Protein AF-A0A8T6QI42-F1 (afdb_monomer_lite)

Foldseek 3Di:
DDDDDDPDDPPPPPPDDPPPPLPAFAFPAADQFVVVLVVVVADAPPPDDRVRCRQFRHRWTWGPPAPFKQWTWTAGPPQHWIWIQGPVNNYIYTDPFAAPLNDSNQWGWDFQQDCPPPATWIWIKRQVVVCVVVVHDDDIDTRDIGGIHHDDVVSVVVD

Secondary structure (DSSP, 8-state):
---------------S------PPP-EEEE---HHHHHHTT-EESS---HHHHHHHHTTPEEES--TT-SEEEEE-TTT--EEEEETTTTEEEE-----TTS-GGGEEEEEE-S-SSS-EEEEEEE--HHHHHTT-----EEEEEEEEPPP-HHHHTT-

pLDDT: mean 86.83, std 18.52, range [34.03, 98.62]

Organism: Escherichia coli (NCBI:txid562)

Sequence (159 aa):
MKKLLITTALAVSLCAGATFPTSAETVVGTVKFWQYMQADGWKSADGMDNDTLNNTLYQASVIGNYPWTRQFLLRQRGGGAYFLADKKTHTVRKLNLKPASGYYSDLTSVYQGEDQGKGCYFTIIDTQYQLELADEPHSNQILAAFPENCVNKQQQAAL

Radius of gyration: 18.15 Å; chains: 1; bounding box: 56×42×54 Å

Structure (mmCIF, N/CA/C/O backbone):
data_AF-A0A8T6QI42-F1
#
_entry.id   AF-A0A8T6QI42-F1
#
loop_
_atom_sit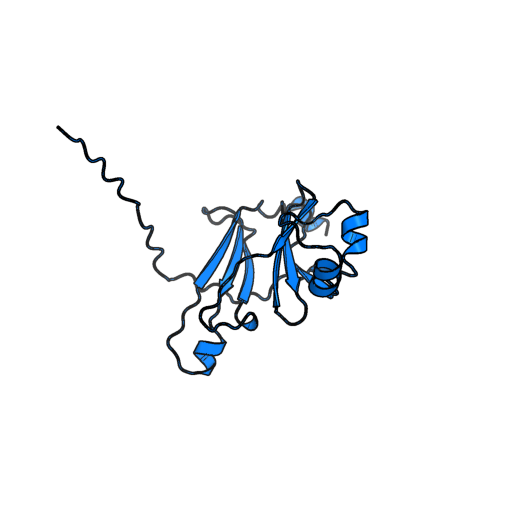e.group_PDB
_atom_site.id
_atom_site.type_symbol
_atom_site.label_atom_id
_atom_site.label_alt_id
_atom_site.label_comp_id
_atom_site.label_asym_id
_atom_site.label_entity_id
_atom_site.label_seq_id
_atom_site.pdbx_PDB_ins_code
_atom_site.Cartn_x
_atom_site.Cartn_y
_atom_site.Cartn_z
_atom_site.occupancy
_atom_site.B_iso_or_equiv
_atom_site.auth_seq_id
_atom_site.auth_comp_id
_atom_site.auth_asym_id
_atom_site.auth_atom_id
_atom_site.pdbx_PDB_model_num
ATOM 1 N N . MET A 1 1 ? -39.073 8.184 -32.480 1.00 39.53 1 MET A N 1
ATOM 2 C CA . MET A 1 1 ? -38.020 9.201 -32.257 1.00 39.53 1 MET A CA 1
ATOM 3 C C . MET A 1 1 ? -37.094 8.708 -31.150 1.00 39.53 1 MET A C 1
ATOM 5 O O . MET A 1 1 ? -37.524 8.631 -30.007 1.00 39.53 1 MET A O 1
ATOM 9 N N . LYS A 1 2 ? -35.873 8.275 -31.494 1.00 34.03 2 LYS A N 1
ATOM 10 C CA . LYS A 1 2 ? -34.849 7.834 -30.529 1.00 34.03 2 LYS A CA 1
ATOM 11 C C . LYS A 1 2 ? -34.246 9.072 -29.853 1.00 34.03 2 LYS A C 1
ATOM 13 O O . LYS A 1 2 ? -33.665 9.901 -30.543 1.00 34.03 2 LYS A O 1
ATOM 18 N N . LYS A 1 3 ? -34.389 9.202 -28.530 1.00 38.44 3 LYS A N 1
ATOM 19 C CA . LYS A 1 3 ? -33.636 10.175 -27.723 1.00 38.44 3 LYS A CA 1
ATOM 20 C C . LYS A 1 3 ? -32.301 9.537 -27.345 1.00 38.44 3 LYS A C 1
ATOM 22 O O . LYS A 1 3 ? -32.278 8.588 -26.568 1.00 38.44 3 LYS A O 1
ATOM 27 N N . LEU A 1 4 ? -31.216 10.028 -27.936 1.00 39.06 4 LEU A N 1
ATOM 28 C CA . LEU A 1 4 ? -29.851 9.662 -27.572 1.00 39.06 4 LEU A CA 1
ATOM 29 C C . LEU A 1 4 ? -29.405 10.622 -26.460 1.00 39.06 4 LEU A C 1
ATOM 31 O O . LEU A 1 4 ? -29.183 11.802 -26.718 1.00 39.06 4 LEU A O 1
ATOM 35 N N . LEU A 1 5 ? -29.348 10.144 -25.218 1.00 47.19 5 LEU A N 1
ATOM 36 C CA . LEU A 1 5 ? -28.714 10.876 -24.122 1.00 47.19 5 LEU A CA 1
ATOM 37 C C . LEU A 1 5 ? -27.213 10.596 -24.204 1.00 47.19 5 LEU A C 1
ATOM 39 O O . LEU A 1 5 ? -26.761 9.505 -23.867 1.00 47.19 5 LEU A O 1
ATOM 43 N N . ILE A 1 6 ? -26.460 11.563 -24.720 1.00 47.75 6 ILE A N 1
ATOM 44 C CA . ILE A 1 6 ? -24.999 11.541 -24.696 1.00 47.75 6 ILE A CA 1
ATOM 45 C C . ILE A 1 6 ? -24.585 12.060 -23.321 1.00 47.75 6 ILE A C 1
ATOM 47 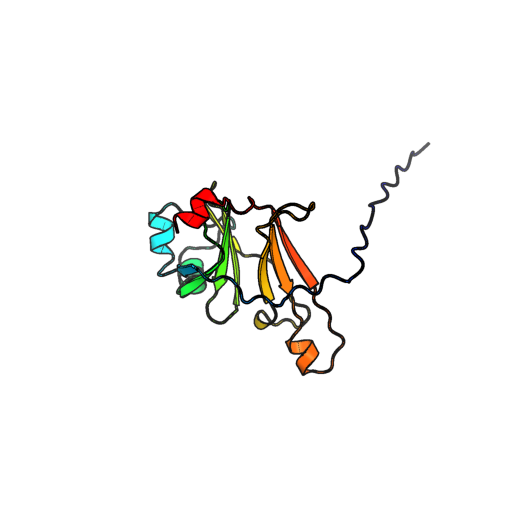O O . ILE A 1 6 ? -24.663 13.255 -23.048 1.00 47.75 6 ILE A O 1
ATOM 51 N N . THR A 1 7 ? -24.191 11.147 -22.438 1.00 43.12 7 THR A N 1
ATOM 52 C CA . THR A 1 7 ? -23.585 11.487 -21.151 1.00 43.12 7 THR A CA 1
ATOM 53 C C . THR A 1 7 ? -22.141 11.907 -21.408 1.00 43.12 7 THR A C 1
ATOM 55 O O . THR A 1 7 ? -21.269 11.068 -21.624 1.00 43.12 7 THR A O 1
ATOM 58 N N . THR A 1 8 ? -21.880 13.209 -21.425 1.00 44.84 8 THR A N 1
ATOM 59 C CA . THR A 1 8 ? -20.525 13.765 -21.445 1.00 44.84 8 THR A CA 1
ATOM 60 C C . THR A 1 8 ? -19.857 13.463 -20.103 1.00 44.84 8 THR A C 1
ATOM 62 O O . THR A 1 8 ? -20.170 14.080 -19.087 1.00 44.84 8 THR A O 1
ATOM 65 N N . ALA A 1 9 ? -18.950 12.486 -20.080 1.00 45.09 9 ALA A N 1
ATOM 66 C CA . ALA A 1 9 ? -18.045 12.291 -18.956 1.00 45.09 9 ALA A CA 1
ATOM 67 C C . ALA A 1 9 ? -17.067 13.476 -18.914 1.00 45.09 9 ALA A C 1
ATOM 69 O O . ALA A 1 9 ? -16.278 13.673 -19.837 1.00 45.09 9 ALA A O 1
ATOM 70 N N . LEU A 1 10 ? -17.146 14.286 -17.858 1.00 35.44 10 LEU A N 1
ATOM 71 C CA . LEU A 1 10 ? -16.162 15.324 -17.559 1.00 35.44 10 LEU A CA 1
ATOM 72 C C . LEU A 1 10 ? -14.822 14.649 -17.250 1.00 35.44 10 LEU A C 1
ATOM 74 O O . LEU A 1 10 ? -14.607 14.135 -16.153 1.00 35.44 10 LEU A O 1
ATOM 78 N N . ALA A 1 11 ? -13.922 14.647 -18.230 1.00 42.78 11 ALA A N 1
ATOM 79 C CA . ALA A 1 11 ? -12.514 14.378 -18.004 1.00 42.78 11 ALA A CA 1
ATOM 80 C C . ALA A 1 11 ? -11.943 15.548 -17.193 1.00 42.78 11 ALA A C 1
ATOM 82 O O . ALA A 1 11 ? -11.693 16.631 -17.725 1.00 42.78 11 ALA A O 1
ATOM 83 N N . VAL A 1 12 ? -11.779 15.350 -15.886 1.00 44.56 12 VAL A N 1
ATOM 84 C CA . VAL A 1 12 ? -11.017 16.275 -15.050 1.00 44.56 12 VAL A CA 1
ATOM 85 C C . VAL A 1 12 ? -9.551 16.119 -15.450 1.00 44.56 12 VAL A C 1
ATOM 87 O O . VAL A 1 12 ? -8.852 15.225 -14.983 1.00 44.56 12 VAL A O 1
ATOM 90 N N . SER A 1 13 ? -9.107 16.970 -16.374 1.00 42.09 13 SER A N 1
ATOM 91 C CA . SER A 1 13 ? -7.695 17.169 -16.686 1.00 42.09 13 SER A CA 1
ATOM 92 C C . SER A 1 13 ? -7.014 17.759 -15.451 1.00 42.09 13 SER A C 1
ATOM 94 O O . SER A 1 13 ? -7.067 18.966 -15.217 1.00 42.09 13 SER A O 1
ATOM 96 N N . LEU A 1 14 ? -6.404 16.903 -14.629 1.00 43.09 14 LEU A N 1
ATOM 97 C CA . LEU A 1 14 ? -5.460 17.322 -13.597 1.00 43.09 14 LEU A CA 1
ATOM 98 C C . LEU A 1 14 ? -4.190 17.808 -14.312 1.00 43.09 14 LEU A C 1
ATOM 100 O O . LEU A 1 14 ? -3.317 17.015 -14.653 1.00 43.09 14 LEU A O 1
ATOM 104 N N . CYS A 1 15 ? -4.106 19.108 -14.598 1.00 38.94 15 CYS A N 1
ATOM 105 C CA . CYS A 1 15 ? -2.868 19.703 -15.093 1.00 38.94 15 CYS A CA 1
ATOM 106 C C . CYS A 1 15 ? -1.758 19.519 -14.047 1.00 38.94 15 CYS A C 1
ATOM 108 O O . CYS A 1 15 ? -1.933 19.838 -12.868 1.00 38.94 15 CYS A O 1
ATOM 110 N N . ALA A 1 16 ? -0.635 18.972 -14.512 1.00 47.38 16 ALA A N 1
ATOM 111 C CA . ALA A 1 16 ? 0.577 18.709 -13.756 1.00 47.38 16 ALA A CA 1
ATOM 112 C C . ALA A 1 16 ? 1.143 19.983 -13.109 1.00 47.38 16 ALA A C 1
ATOM 114 O O . ALA A 1 16 ? 1.130 21.064 -13.693 1.00 47.38 16 ALA A O 1
ATOM 115 N N . GLY A 1 17 ? 1.646 19.820 -11.887 1.00 36.72 17 GLY A N 1
ATOM 116 C CA . GLY A 1 17 ? 2.206 20.892 -11.063 1.00 36.72 17 GLY A CA 1
ATOM 117 C C . GLY A 1 17 ? 2.351 20.523 -9.585 1.00 36.72 17 GLY A C 1
ATOM 118 O O . GLY A 1 17 ? 2.921 21.292 -8.821 1.00 36.72 17 GLY A O 1
ATOM 119 N N . ALA A 1 18 ? 1.874 19.350 -9.160 1.00 41.03 18 ALA A N 1
ATOM 120 C CA . ALA A 1 18 ? 2.281 18.792 -7.880 1.00 41.03 18 ALA A CA 1
ATOM 121 C C . ALA A 1 18 ? 3.632 18.094 -8.072 1.00 41.03 18 ALA A C 1
ATOM 123 O O . ALA A 1 18 ? 3.692 16.952 -8.527 1.00 41.03 18 ALA A O 1
ATOM 124 N N . THR A 1 19 ? 4.721 18.780 -7.728 1.00 41.19 19 THR A N 1
ATOM 125 C CA . THR A 1 19 ? 5.939 18.096 -7.299 1.00 41.19 19 THR A CA 1
ATOM 126 C C . THR A 1 19 ? 5.570 17.338 -6.031 1.00 41.19 19 THR A C 1
ATOM 128 O O . THR A 1 19 ? 5.620 17.868 -4.923 1.00 41.19 19 THR A O 1
ATOM 131 N N . PHE A 1 20 ? 5.102 16.100 -6.179 1.00 45.91 20 PHE A N 1
ATOM 132 C CA . PHE A 1 20 ? 5.066 15.207 -5.036 1.00 45.91 20 PHE A CA 1
ATOM 133 C C . PHE A 1 20 ? 6.526 15.052 -4.627 1.00 45.91 20 PHE A C 1
ATOM 135 O O . PHE A 1 20 ? 7.313 14.595 -5.464 1.00 45.91 20 PHE A O 1
ATOM 142 N N . PRO A 1 21 ? 6.937 15.457 -3.410 1.00 45.16 21 PRO A N 1
ATOM 143 C CA . PRO A 1 21 ? 8.198 14.948 -2.917 1.00 45.16 21 PRO A CA 1
ATOM 144 C C . PRO A 1 21 ? 8.101 13.433 -3.086 1.00 45.16 21 PRO A C 1
ATOM 146 O O . PRO A 1 21 ? 7.077 12.837 -2.734 1.00 45.16 21 PRO A O 1
ATOM 149 N N . THR A 1 22 ? 9.117 12.809 -3.673 1.00 49.94 22 THR A N 1
ATOM 150 C CA . THR A 1 22 ? 9.339 11.369 -3.552 1.00 49.94 22 THR A CA 1
ATOM 151 C C . THR A 1 22 ? 9.629 11.099 -2.076 1.00 49.94 22 THR A C 1
ATOM 153 O O . THR A 1 22 ? 10.749 10.813 -1.670 1.00 49.94 22 THR A O 1
ATOM 156 N N . SER A 1 23 ? 8.624 11.297 -1.220 1.00 59.34 23 SER A N 1
ATOM 157 C CA . SER A 1 23 ? 8.703 10.963 0.184 1.00 59.34 23 SER A CA 1
ATOM 158 C C . SER A 1 23 ? 8.838 9.458 0.221 1.00 59.34 23 SER A C 1
ATOM 160 O O . SER A 1 23 ? 7.985 8.748 -0.321 1.00 59.34 23 SER A O 1
ATOM 162 N N . ALA A 1 24 ? 9.927 8.987 0.821 1.00 64.88 24 ALA A N 1
ATOM 163 C CA . ALA A 1 24 ? 10.078 7.579 1.113 1.00 64.88 24 ALA A CA 1
ATOM 164 C C . ALA A 1 24 ? 8.824 7.090 1.844 1.00 64.88 24 ALA A C 1
ATOM 166 O O . ALA A 1 24 ? 8.272 7.783 2.706 1.00 64.88 24 ALA A O 1
ATOM 167 N N . GLU A 1 25 ? 8.366 5.904 1.463 1.00 82.81 25 GLU A N 1
ATOM 168 C CA . GLU A 1 25 ? 7.195 5.285 2.064 1.00 82.81 25 GLU A CA 1
ATOM 169 C C . GLU A 1 25 ? 7.354 5.242 3.581 1.00 82.81 25 GLU A C 1
ATOM 171 O O . GLU A 1 25 ? 8.405 4.850 4.095 1.00 82.81 25 GLU A O 1
ATOM 176 N N . THR A 1 26 ? 6.313 5.619 4.322 1.00 88.94 26 THR A N 1
ATOM 177 C CA . THR A 1 26 ? 6.387 5.563 5.783 1.00 88.94 26 THR A CA 1
ATOM 178 C C . THR A 1 26 ? 6.146 4.137 6.265 1.00 88.94 26 THR A C 1
ATOM 180 O O . THR A 1 26 ? 5.023 3.742 6.593 1.00 88.94 26 THR A O 1
ATOM 183 N N . VAL A 1 27 ? 7.221 3.348 6.263 1.00 91.50 27 VAL A N 1
ATOM 184 C CA . VAL A 1 27 ? 7.242 1.975 6.770 1.00 91.50 27 VAL A CA 1
ATOM 185 C C . VAL A 1 27 ? 7.212 2.008 8.297 1.00 91.50 27 VAL A C 1
ATOM 187 O O . VAL A 1 27 ? 8.131 2.508 8.938 1.00 91.50 27 VAL A O 1
ATOM 190 N N . VAL A 1 28 ? 6.149 1.460 8.880 1.00 93.94 28 VAL A N 1
ATOM 191 C CA . VAL A 1 28 ? 5.918 1.411 10.336 1.00 93.94 28 VAL A CA 1
ATOM 192 C C . VAL A 1 28 ? 6.134 0.013 10.921 1.00 93.94 28 VAL A C 1
ATOM 194 O O . VAL A 1 28 ? 5.971 -0.201 12.118 1.00 93.94 28 VAL A O 1
ATOM 197 N N . GLY A 1 29 ? 6.488 -0.961 10.083 1.00 94.62 29 GLY A N 1
ATOM 198 C CA . GLY A 1 29 ? 6.766 -2.322 10.516 1.00 94.62 29 GLY A CA 1
ATOM 199 C C . GLY A 1 29 ? 6.923 -3.288 9.351 1.00 94.62 29 GLY A C 1
ATOM 200 O O . GLY A 1 29 ? 6.984 -2.891 8.187 1.00 94.62 29 GLY A O 1
ATOM 201 N N . THR A 1 30 ? 6.967 -4.576 9.675 1.00 96.44 30 THR A N 1
ATOM 202 C CA . THR A 1 30 ? 7.011 -5.663 8.694 1.00 96.44 30 THR A CA 1
ATOM 203 C C . THR A 1 30 ? 6.047 -6.771 9.090 1.00 96.44 30 THR A C 1
ATOM 205 O O . THR A 1 30 ? 5.844 -7.053 10.274 1.00 96.44 30 THR A O 1
ATOM 208 N N . VAL A 1 31 ? 5.443 -7.413 8.095 1.00 96.12 31 VAL A N 1
ATOM 209 C CA . VAL A 1 31 ? 4.667 -8.635 8.301 1.00 96.12 31 VAL A CA 1
ATOM 210 C C . VAL A 1 31 ? 5.644 -9.758 8.624 1.00 96.12 31 VAL A C 1
ATOM 212 O O . VAL A 1 31 ? 6.541 -10.053 7.840 1.00 96.12 31 VAL A O 1
ATOM 215 N N . LYS A 1 32 ? 5.473 -10.410 9.774 1.00 92.88 32 LYS A N 1
ATOM 216 C CA . LYS A 1 32 ? 6.296 -11.574 10.124 1.00 92.88 32 LYS A CA 1
ATOM 217 C C . LYS A 1 32 ? 5.907 -12.785 9.278 1.00 92.88 32 LYS A C 1
ATOM 219 O O . LYS A 1 32 ? 6.761 -13.338 8.603 1.00 92.88 32 LYS A O 1
ATOM 224 N N . PHE A 1 33 ? 4.628 -13.157 9.305 1.00 93.12 33 PHE A N 1
ATOM 225 C CA . PHE A 1 33 ? 4.049 -14.285 8.574 1.00 93.12 33 PHE A CA 1
ATOM 226 C C . PHE A 1 33 ? 2.552 -14.049 8.346 1.00 93.12 33 PHE A C 1
ATOM 228 O O . PHE A 1 33 ? 1.901 -13.415 9.183 1.00 93.12 33 PHE A O 1
ATOM 235 N N . TRP A 1 34 ? 1.993 -14.584 7.254 1.00 96.56 34 TRP A N 1
ATOM 236 C CA . TRP A 1 34 ? 0.556 -14.463 6.968 1.00 96.56 34 TRP A CA 1
ATOM 237 C C . TRP A 1 34 ? -0.296 -15.122 8.055 1.00 96.56 34 TRP A C 1
ATOM 239 O O . TRP A 1 34 ? -1.312 -14.560 8.454 1.00 96.56 34 TRP A O 1
ATOM 249 N N . GLN A 1 35 ? 0.153 -16.245 8.620 1.00 95.44 35 GLN A N 1
ATOM 250 C CA . GLN A 1 35 ? -0.591 -16.968 9.654 1.00 95.44 35 GLN A CA 1
ATOM 251 C C . GLN A 1 35 ? -0.847 -16.121 10.909 1.00 95.44 35 GLN A C 1
ATOM 253 O O . GLN A 1 35 ? -1.859 -16.323 11.573 1.00 95.44 35 GLN A O 1
ATOM 258 N N . TYR A 1 36 ? 0.018 -15.152 11.235 1.00 94.81 36 TYR A N 1
ATOM 259 C CA . TYR A 1 36 ? -0.248 -14.235 12.351 1.00 94.81 36 TYR A CA 1
ATOM 260 C C . TYR A 1 36 ? -1.348 -13.236 12.019 1.00 94.81 36 TYR A C 1
ATOM 262 O O . TYR A 1 36 ? -2.223 -13.004 12.843 1.00 94.81 36 TYR A O 1
ATOM 270 N N . MET A 1 37 ? -1.373 -12.717 10.790 1.00 96.69 37 MET A N 1
ATOM 271 C CA . MET A 1 37 ? -2.505 -11.908 10.345 1.00 96.69 37 MET A CA 1
ATOM 272 C C . MET A 1 37 ? -3.795 -12.742 10.359 1.00 96.69 37 MET A C 1
ATOM 274 O O . MET A 1 37 ? -4.829 -12.270 10.815 1.00 96.69 37 MET A O 1
ATOM 278 N N . GLN A 1 38 ? -3.752 -14.008 9.941 1.00 96.75 38 GLN A N 1
ATOM 279 C CA . GLN A 1 38 ? -4.925 -14.885 10.025 1.00 96.75 38 GLN A CA 1
ATOM 280 C C . GLN A 1 38 ? -5.394 -15.117 11.464 1.00 96.75 38 GLN A C 1
ATOM 282 O O . GLN A 1 38 ? -6.599 -15.121 11.711 1.00 96.75 38 GLN A O 1
ATOM 287 N N . ALA A 1 39 ? -4.466 -15.283 12.411 1.00 96.81 39 ALA A N 1
ATOM 288 C CA . ALA A 1 39 ? -4.789 -15.400 13.833 1.00 96.81 39 ALA A CA 1
ATOM 289 C C . ALA A 1 39 ? -5.485 -14.136 14.373 1.00 96.81 39 ALA A C 1
ATOM 291 O O . ALA A 1 39 ? -6.389 -14.246 15.198 1.00 96.81 39 ALA A O 1
ATOM 292 N N . ASP A 1 40 ? -5.143 -12.965 13.829 1.00 95.75 40 ASP A N 1
ATOM 293 C CA . ASP A 1 40 ? -5.800 -11.680 14.104 1.00 95.75 40 ASP A CA 1
ATOM 294 C C . ASP A 1 40 ? -7.103 -11.475 13.291 1.00 95.75 40 ASP A C 1
ATOM 296 O O . ASP A 1 40 ? -7.719 -10.408 13.322 1.00 95.75 40 ASP A O 1
ATOM 300 N N . GLY A 1 41 ? -7.553 -12.497 12.554 1.00 97.38 41 GLY A N 1
ATOM 301 C CA . GLY A 1 41 ? -8.810 -12.503 11.804 1.00 97.38 41 GLY A CA 1
ATOM 302 C C . GLY A 1 41 ? -8.719 -11.969 10.373 1.00 97.38 41 GLY A C 1
ATOM 303 O O . GLY A 1 41 ? -9.759 -11.800 9.730 1.00 97.38 41 GLY A O 1
ATOM 304 N N . TRP A 1 42 ? -7.514 -11.711 9.854 1.00 98.25 42 TRP A N 1
ATOM 305 C CA . TRP A 1 42 ? -7.325 -11.275 8.472 1.00 98.25 42 TRP A CA 1
ATOM 306 C C . TRP A 1 42 ? -7.557 -12.407 7.468 1.00 98.25 42 TRP A C 1
ATOM 308 O O . TRP A 1 42 ? -7.190 -13.561 7.687 1.00 98.25 42 TRP A O 1
ATOM 318 N N . LYS A 1 43 ? -8.130 -12.061 6.315 1.00 98.12 43 LYS A N 1
ATOM 319 C CA . LYS A 1 43 ? -8.376 -12.990 5.203 1.00 98.12 43 LYS A CA 1
ATOM 320 C C . LYS A 1 43 ? -8.115 -12.347 3.844 1.00 98.12 43 LYS A C 1
ATOM 322 O O . LYS A 1 43 ? -8.084 -11.124 3.720 1.00 98.12 43 LYS A O 1
ATOM 327 N N . SER A 1 44 ? -7.960 -13.167 2.809 1.00 97.81 44 SER A N 1
ATOM 328 C CA . SER A 1 44 ? -7.953 -12.672 1.431 1.00 97.81 44 SER A CA 1
ATOM 329 C C . SER A 1 44 ? -9.317 -12.070 1.069 1.00 97.81 44 SER A C 1
ATOM 331 O O . SER A 1 44 ? -10.357 -12.668 1.351 1.00 97.81 44 SER A O 1
ATOM 333 N N . ALA A 1 45 ? -9.317 -10.902 0.424 1.00 97.69 45 ALA A N 1
ATOM 334 C CA . ALA A 1 45 ? -10.508 -1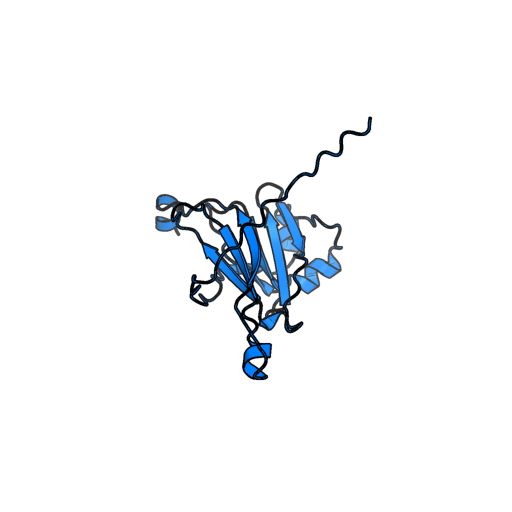0.330 -0.209 1.00 97.69 45 ALA A CA 1
ATOM 335 C C . ALA A 1 45 ? -10.708 -10.817 -1.657 1.00 97.69 45 ALA A C 1
ATOM 337 O O . ALA A 1 45 ? -11.816 -10.732 -2.177 1.00 97.69 45 ALA A O 1
ATOM 338 N N . ASP A 1 46 ? -9.650 -11.299 -2.309 1.00 95.12 46 ASP A N 1
ATOM 339 C CA . ASP A 1 46 ? -9.609 -11.693 -3.723 1.00 95.12 46 ASP A CA 1
ATOM 340 C C . ASP A 1 46 ? -9.533 -13.215 -3.943 1.00 95.12 46 ASP A C 1
ATOM 342 O O . ASP A 1 46 ? -9.398 -13.671 -5.075 1.00 95.12 46 ASP A O 1
ATOM 346 N N . GLY A 1 47 ? -9.666 -14.010 -2.877 1.00 94.94 47 GLY A N 1
ATOM 347 C CA . GLY A 1 47 ? -9.634 -15.473 -2.934 1.00 94.94 47 GLY A CA 1
ATOM 348 C C . GLY A 1 47 ? -8.235 -16.068 -3.118 1.00 94.94 47 GLY A C 1
ATOM 349 O O . GLY A 1 47 ? -8.127 -17.251 -3.431 1.00 94.94 47 GLY A O 1
ATOM 350 N N . MET A 1 48 ? -7.176 -15.276 -2.927 1.00 96.38 48 MET A N 1
ATOM 351 C CA . MET A 1 48 ? -5.799 -15.765 -2.908 1.00 96.38 48 MET A CA 1
ATOM 352 C C . MET A 1 48 ? -5.616 -16.792 -1.787 1.00 96.38 48 MET A C 1
ATOM 354 O O . MET A 1 48 ? -6.036 -16.568 -0.647 1.00 96.38 48 MET A O 1
ATOM 358 N N . ASP A 1 49 ? -4.995 -17.919 -2.118 1.00 96.44 49 ASP A N 1
ATOM 359 C CA . ASP A 1 49 ? -4.758 -18.994 -1.165 1.00 96.44 49 ASP A CA 1
ATOM 360 C C . ASP A 1 49 ? -3.700 -18.612 -0.114 1.00 96.44 49 ASP A C 1
ATOM 362 O O . ASP A 1 49 ? -2.901 -17.682 -0.279 1.00 96.44 49 ASP A O 1
ATOM 366 N N . ASN A 1 50 ? -3.708 -19.349 0.997 1.00 95.94 50 ASN A N 1
ATOM 367 C CA . ASN A 1 50 ? -2.867 -19.043 2.150 1.00 95.94 50 ASN A CA 1
ATOM 368 C C . ASN A 1 50 ? -1.377 -19.259 1.888 1.00 95.94 50 ASN A C 1
ATOM 370 O O . ASN A 1 50 ? -0.574 -18.538 2.477 1.00 95.94 50 ASN A O 1
ATOM 374 N N . ASP A 1 51 ? -0.997 -20.202 1.026 1.00 96.12 51 ASP A N 1
ATOM 375 C CA . ASP A 1 51 ? 0.412 -20.466 0.729 1.00 96.12 51 ASP A CA 1
ATOM 376 C C . ASP A 1 51 ? 0.985 -19.338 -0.131 1.00 96.12 51 ASP A C 1
ATOM 378 O O . ASP A 1 51 ? 2.070 -18.817 0.149 1.00 96.12 51 ASP A O 1
ATOM 382 N N . THR A 1 52 ? 0.221 -18.880 -1.124 1.00 96.06 52 THR A N 1
ATOM 383 C CA . THR A 1 52 ? 0.567 -17.712 -1.935 1.00 96.06 52 THR A CA 1
ATOM 384 C C . THR A 1 52 ? 0.677 -16.459 -1.069 1.00 96.06 52 THR A C 1
ATOM 386 O O . THR A 1 52 ? 1.677 -15.741 -1.167 1.00 96.06 52 THR A O 1
ATOM 389 N N . LEU A 1 53 ? -0.293 -16.195 -0.185 1.00 96.69 53 LEU A N 1
ATOM 390 C CA . LEU A 1 53 ? -0.236 -15.040 0.720 1.00 96.69 53 LEU A CA 1
ATOM 391 C C . LEU A 1 53 ? 0.912 -15.138 1.719 1.00 96.69 53 LEU A C 1
ATOM 393 O O . LEU A 1 53 ? 1.593 -14.139 1.945 1.00 96.69 53 LEU A O 1
ATOM 397 N N . ASN A 1 54 ? 1.175 -16.321 2.274 1.00 96.00 54 ASN A N 1
ATOM 398 C CA . ASN A 1 54 ? 2.287 -16.519 3.192 1.00 96.00 54 ASN A CA 1
ATOM 399 C C . ASN A 1 54 ? 3.624 -16.198 2.533 1.00 96.00 54 ASN A C 1
ATOM 401 O O . ASN A 1 54 ? 4.402 -15.436 3.094 1.00 96.00 54 ASN A O 1
ATOM 405 N N . ASN A 1 55 ? 3.866 -16.708 1.328 1.00 94.19 55 ASN A N 1
ATOM 406 C CA . ASN A 1 55 ? 5.107 -16.434 0.611 1.00 94.19 55 ASN A CA 1
ATOM 407 C C . ASN A 1 55 ? 5.205 -14.974 0.156 1.00 94.19 55 ASN A C 1
ATOM 409 O O . ASN A 1 55 ? 6.265 -14.361 0.260 1.00 94.19 55 ASN A O 1
ATOM 413 N N . THR A 1 56 ? 4.103 -14.400 -0.329 1.00 95.06 56 THR A N 1
ATOM 414 C CA . THR A 1 56 ? 4.114 -13.048 -0.901 1.00 95.06 56 THR A CA 1
ATOM 415 C C . THR A 1 56 ? 4.206 -11.962 0.168 1.00 95.06 56 THR A C 1
ATOM 417 O O . THR A 1 56 ? 4.869 -10.945 -0.037 1.00 95.06 56 THR A O 1
ATOM 420 N N . LEU A 1 57 ? 3.549 -12.162 1.312 1.00 97.19 57 LEU A N 1
ATOM 421 C CA . LEU A 1 57 ? 3.531 -11.197 2.411 1.00 97.19 57 LEU A CA 1
ATOM 422 C C . LEU A 1 57 ? 4.603 -11.466 3.469 1.00 97.19 57 LEU A C 1
ATOM 424 O O . LEU A 1 57 ? 4.749 -10.658 4.384 1.00 97.19 57 LEU A O 1
ATOM 428 N N . TYR A 1 58 ? 5.380 -12.546 3.357 1.00 96.38 58 TYR A N 1
ATOM 429 C CA . TYR A 1 58 ? 6.517 -12.776 4.243 1.00 96.38 58 TYR A CA 1
ATOM 430 C C . TYR A 1 58 ? 7.490 -11.591 4.185 1.00 96.38 58 TYR A C 1
ATOM 432 O O . TYR A 1 58 ? 8.031 -11.263 3.128 1.00 96.38 58 TYR A O 1
ATOM 440 N N . GLN A 1 59 ? 7.707 -10.939 5.332 1.00 95.69 59 GLN A N 1
ATOM 441 C CA . GLN A 1 59 ? 8.549 -9.745 5.465 1.00 95.69 59 GLN A CA 1
ATOM 442 C C . GLN A 1 59 ? 8.114 -8.562 4.586 1.00 95.69 59 GLN A C 1
ATOM 444 O O . GLN A 1 59 ? 8.925 -7.682 4.294 1.00 95.69 59 GLN A O 1
ATOM 449 N N . ALA A 1 60 ? 6.846 -8.512 4.165 1.00 97.69 60 ALA A N 1
ATOM 450 C CA . ALA A 1 60 ? 6.309 -7.344 3.481 1.00 97.69 60 ALA A CA 1
ATOM 451 C C . ALA A 1 60 ? 6.366 -6.112 4.396 1.00 97.69 60 ALA A C 1
ATOM 453 O O . ALA A 1 60 ? 6.077 -6.199 5.593 1.00 97.69 60 ALA A O 1
ATOM 454 N N . SER A 1 61 ? 6.712 -4.959 3.829 1.00 97.44 61 SER A N 1
ATOM 455 C CA . SER A 1 61 ? 6.680 -3.678 4.533 1.00 97.44 61 SER A CA 1
ATOM 456 C C . SER A 1 61 ? 5.241 -3.320 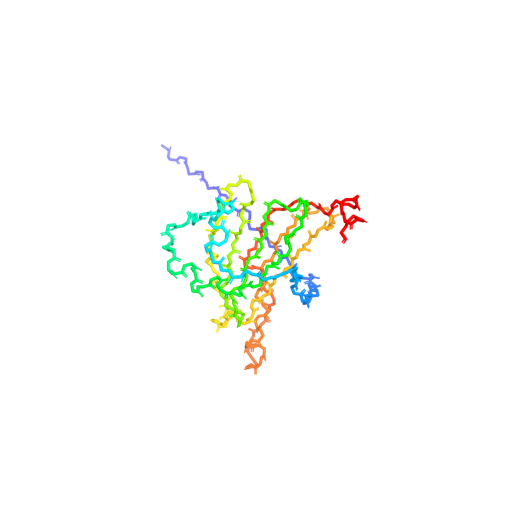4.884 1.00 97.44 61 SER A C 1
ATOM 458 O O . SER A 1 61 ? 4.367 -3.378 4.022 1.00 97.44 61 SER A O 1
ATOM 460 N N . VAL A 1 62 ? 5.003 -2.913 6.129 1.00 97.56 62 VAL A N 1
ATOM 461 C CA . VAL A 1 62 ? 3.729 -2.347 6.586 1.00 97.56 62 VAL A CA 1
ATOM 462 C C . VAL A 1 62 ? 3.834 -0.833 6.491 1.00 97.56 62 VAL A C 1
ATOM 464 O O . VAL A 1 62 ? 4.674 -0.232 7.158 1.00 97.56 62 VAL A O 1
ATOM 467 N N . ILE A 1 63 ? 2.993 -0.210 5.672 1.00 96.81 63 ILE A N 1
ATOM 468 C CA . ILE A 1 63 ? 3.084 1.212 5.335 1.00 96.81 63 ILE A CA 1
ATOM 469 C C . ILE A 1 63 ? 1.830 1.935 5.826 1.00 96.81 63 ILE A C 1
ATOM 471 O O . ILE A 1 63 ? 0.708 1.585 5.455 1.00 96.81 63 ILE A O 1
ATOM 475 N N . GLY A 1 64 ? 2.029 2.956 6.661 1.00 94.50 64 GLY A N 1
ATOM 476 C CA . GLY A 1 64 ? 0.957 3.833 7.141 1.00 94.50 64 GLY A CA 1
ATOM 477 C C . GLY A 1 64 ? -0.112 3.161 8.018 1.00 94.50 64 GLY A C 1
ATOM 478 O O . GLY A 1 64 ? -1.261 3.605 8.065 1.00 94.50 64 GLY A O 1
ATOM 479 N N . ASN A 1 65 ? 0.232 2.085 8.730 1.00 96.25 65 ASN A N 1
ATOM 480 C CA . ASN A 1 65 ? -0.675 1.462 9.696 1.00 96.25 65 ASN A CA 1
ATOM 481 C C . ASN A 1 65 ? -0.733 2.260 11.013 1.00 96.25 65 ASN A C 1
ATOM 483 O O . ASN A 1 65 ? -0.076 1.908 11.987 1.00 96.25 65 ASN A O 1
ATOM 487 N N . TYR A 1 66 ? -1.522 3.337 11.036 1.00 95.38 66 TYR A N 1
ATOM 488 C CA . TYR A 1 66 ? -1.720 4.195 12.212 1.00 95.38 66 TYR A CA 1
ATOM 489 C C . TYR A 1 66 ? -3.087 3.984 12.869 1.00 95.38 66 TYR A C 1
ATOM 491 O O . TYR A 1 66 ? -4.021 3.590 12.180 1.00 95.38 66 TYR A O 1
ATOM 499 N N . PRO A 1 67 ? -3.283 4.320 14.156 1.00 94.94 67 PRO A N 1
ATOM 500 C CA . PRO A 1 67 ? -4.581 4.165 14.821 1.00 94.94 67 PRO A CA 1
ATOM 501 C C . PRO A 1 67 ? -5.757 4.850 14.107 1.00 94.94 67 PRO A C 1
ATOM 503 O O . PRO A 1 67 ? -6.868 4.326 14.123 1.00 94.94 67 PRO A O 1
ATOM 506 N N . TRP A 1 68 ? -5.520 5.993 13.454 1.00 94.94 68 TRP A N 1
ATOM 507 C CA . TRP A 1 68 ? -6.563 6.720 12.724 1.00 94.94 68 TRP A CA 1
ATOM 508 C C . TRP A 1 68 ? -6.832 6.171 11.326 1.00 94.94 68 TRP A C 1
ATOM 510 O O . TRP A 1 68 ? -7.925 6.403 10.817 1.00 94.94 68 TRP A O 1
ATOM 520 N N . THR A 1 69 ? -5.890 5.474 10.682 1.00 96.31 69 THR A N 1
ATOM 521 C CA . THR A 1 69 ? -6.097 5.046 9.291 1.00 96.31 69 THR A CA 1
ATOM 522 C C . THR A 1 69 ? -7.139 3.937 9.211 1.00 96.31 69 THR A C 1
ATOM 524 O O . THR A 1 69 ? -7.164 3.025 10.043 1.00 96.31 69 THR A O 1
ATOM 527 N N . ARG A 1 70 ? -8.014 4.007 8.207 1.00 97.56 70 ARG A N 1
ATOM 528 C CA . ARG A 1 70 ? -9.023 2.979 7.917 1.00 97.56 70 ARG A CA 1
ATOM 529 C C . ARG A 1 70 ? -8.408 1.733 7.306 1.00 97.56 70 ARG A C 1
ATOM 531 O O . ARG A 1 70 ? -8.879 0.625 7.557 1.00 97.56 70 ARG A O 1
ATOM 538 N N . GLN A 1 71 ? -7.387 1.920 6.491 1.00 97.94 71 GLN A N 1
ATOM 539 C CA . GLN A 1 71 ? -6.644 0.857 5.848 1.00 97.94 71 GLN A CA 1
ATOM 540 C C . GLN A 1 71 ? -5.145 1.149 5.940 1.00 97.94 71 GLN A C 1
ATOM 542 O O . GLN A 1 71 ? -4.718 2.181 6.457 1.00 97.94 71 GLN A O 1
ATOM 547 N N . PHE A 1 72 ? -4.330 0.214 5.488 1.00 98.12 72 PHE A N 1
ATOM 548 C CA . PHE A 1 72 ? -2.895 0.415 5.338 1.00 98.12 72 PHE A CA 1
ATOM 549 C C . PHE A 1 72 ? -2.394 -0.360 4.129 1.00 98.12 72 PHE A C 1
ATOM 551 O O . PHE A 1 72 ? -3.094 -1.221 3.585 1.00 98.12 72 PHE A O 1
ATOM 558 N N . LEU A 1 73 ? -1.188 -0.031 3.686 1.00 98.44 73 LEU A N 1
ATOM 559 C CA . LEU A 1 73 ? -0.562 -0.697 2.557 1.00 98.44 73 LEU A CA 1
ATOM 560 C C . LEU A 1 73 ? 0.409 -1.763 3.057 1.00 98.44 73 LEU A C 1
ATOM 562 O O . LEU A 1 73 ? 1.101 -1.587 4.062 1.00 98.44 73 LEU A O 1
ATOM 566 N N . LEU A 1 74 ? 0.471 -2.866 2.324 1.00 98.19 74 LEU A N 1
ATOM 567 C CA . LEU A 1 74 ? 1.548 -3.838 2.426 1.00 98.19 74 LEU A CA 1
ATOM 568 C C . LEU A 1 74 ? 2.323 -3.818 1.116 1.00 98.19 74 LEU A C 1
ATOM 570 O O . LEU A 1 74 ? 1.714 -3.859 0.045 1.00 98.19 74 LEU A O 1
ATOM 574 N N . ARG A 1 75 ? 3.651 -3.788 1.190 1.00 97.44 75 ARG A N 1
ATOM 575 C CA . ARG A 1 75 ? 4.511 -3.888 0.008 1.00 97.44 75 ARG A CA 1
ATOM 576 C C . ARG A 1 75 ? 5.383 -5.125 0.112 1.00 97.44 75 ARG A C 1
ATOM 578 O O . ARG A 1 75 ? 6.140 -5.269 1.069 1.00 97.44 75 ARG A O 1
ATOM 585 N N . GLN A 1 76 ? 5.265 -6.014 -0.870 1.00 96.31 76 GLN A N 1
ATOM 586 C CA . GLN A 1 76 ? 6.081 -7.222 -0.957 1.00 96.31 76 GLN A CA 1
ATOM 587 C C . GLN A 1 76 ? 7.573 -6.874 -0.839 1.00 96.31 76 GLN A C 1
ATOM 589 O O . GLN A 1 76 ? 8.046 -5.894 -1.428 1.00 96.31 76 GLN A O 1
ATOM 594 N N . ARG A 1 77 ? 8.317 -7.699 -0.091 1.00 92.69 77 ARG A N 1
ATOM 595 C CA . ARG A 1 77 ? 9.764 -7.541 0.099 1.00 92.69 77 ARG A CA 1
ATOM 596 C C . ARG A 1 77 ? 10.480 -7.385 -1.250 1.00 92.69 77 ARG A C 1
ATOM 598 O O . ARG A 1 77 ? 10.166 -8.085 -2.209 1.00 92.69 77 ARG A O 1
ATOM 605 N N . GLY A 1 78 ? 11.457 -6.479 -1.305 1.00 87.50 78 GLY A N 1
ATOM 606 C CA . GLY A 1 78 ? 12.213 -6.188 -2.530 1.00 87.50 78 GLY A CA 1
ATOM 607 C C . GLY A 1 78 ? 11.511 -5.223 -3.490 1.00 87.50 78 GLY A C 1
ATOM 608 O O . GLY A 1 78 ? 11.901 -5.140 -4.647 1.00 87.50 78 GLY A O 1
ATOM 609 N N . GLY A 1 79 ? 10.486 -4.500 -3.026 1.00 85.25 79 GLY A N 1
ATOM 610 C CA . GLY A 1 79 ? 9.812 -3.476 -3.827 1.00 85.25 79 GLY A CA 1
ATOM 611 C C . GLY A 1 79 ? 8.788 -4.033 -4.818 1.00 85.25 79 GLY A C 1
ATOM 612 O O . GLY A 1 79 ? 8.526 -3.396 -5.831 1.00 85.25 79 GLY A O 1
ATOM 613 N N . GLY A 1 80 ? 8.226 -5.213 -4.535 1.00 92.62 80 GLY A N 1
ATOM 614 C CA . GLY A 1 80 ? 7.274 -5.905 -5.405 1.00 92.62 80 GLY A CA 1
ATOM 615 C C . GLY A 1 80 ? 5.846 -5.352 -5.342 1.00 92.62 80 GLY A C 1
ATOM 616 O O . GLY A 1 80 ? 5.617 -4.150 -5.211 1.00 92.62 80 GLY A O 1
ATOM 617 N N . ALA A 1 81 ? 4.863 -6.249 -5.442 1.00 95.12 81 ALA A N 1
ATOM 618 C CA . ALA A 1 81 ? 3.453 -5.879 -5.488 1.00 95.12 81 ALA A CA 1
ATOM 619 C C . ALA A 1 81 ? 2.965 -5.166 -4.215 1.00 95.12 81 ALA A C 1
ATOM 621 O O . ALA A 1 81 ? 3.404 -5.467 -3.101 1.00 95.12 81 ALA A O 1
ATOM 622 N N . TYR A 1 82 ? 1.985 -4.276 -4.394 1.00 97.94 82 TYR A N 1
ATOM 623 C CA . TYR A 1 82 ? 1.224 -3.694 -3.292 1.00 97.94 82 TYR A CA 1
ATOM 624 C C . TYR A 1 82 ? -0.037 -4.487 -2.992 1.00 97.94 82 TYR A C 1
ATOM 626 O O . TYR A 1 82 ? -0.713 -5.001 -3.889 1.00 97.94 82 TYR A O 1
ATOM 634 N N . PHE A 1 83 ? -0.400 -4.471 -1.719 1.00 98.38 83 PHE A N 1
ATOM 635 C CA . PHE A 1 83 ? -1.673 -4.941 -1.213 1.00 98.38 83 PHE A CA 1
ATOM 636 C C . PHE A 1 83 ? -2.305 -3.857 -0.347 1.00 98.38 83 PHE A C 1
ATOM 638 O O . PHE A 1 83 ? -1.612 -3.059 0.286 1.00 98.38 83 PHE A O 1
ATOM 645 N N . LEU A 1 84 ? -3.632 -3.850 -0.317 1.00 98.56 84 LEU A N 1
ATOM 646 C CA . LEU A 1 84 ? -4.426 -2.976 0.535 1.00 98.56 84 LEU A CA 1
ATOM 647 C C . LEU A 1 84 ? -5.055 -3.815 1.642 1.00 98.56 84 LEU A C 1
ATOM 649 O O . LEU A 1 84 ? -5.774 -4.771 1.345 1.00 98.56 84 LEU A O 1
ATOM 653 N N . ALA A 1 85 ? -4.774 -3.452 2.888 1.00 98.56 85 ALA A N 1
ATOM 654 C CA . ALA A 1 85 ? -5.293 -4.107 4.078 1.00 98.56 85 ALA A CA 1
ATOM 655 C C . ALA A 1 85 ? -6.369 -3.223 4.729 1.00 98.56 85 ALA A C 1
ATOM 657 O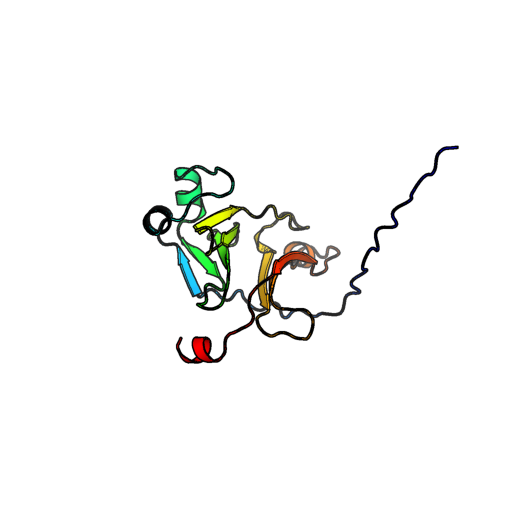 O . ALA A 1 85 ? -6.057 -2.194 5.327 1.00 98.56 85 ALA A O 1
ATOM 658 N N . ASP A 1 86 ? -7.639 -3.608 4.603 1.00 98.38 86 ASP A N 1
ATOM 659 C CA . ASP A 1 86 ? -8.784 -2.887 5.168 1.00 98.38 86 ASP A CA 1
ATOM 660 C C . ASP A 1 86 ? -9.056 -3.357 6.606 1.00 98.38 86 ASP A C 1
ATOM 662 O O . ASP A 1 86 ? -9.400 -4.519 6.841 1.00 98.38 86 ASP A O 1
ATOM 666 N N . LYS A 1 87 ? -8.929 -2.446 7.580 1.00 98.00 87 LYS A N 1
ATOM 667 C CA . LYS A 1 87 ? -9.069 -2.780 9.008 1.00 98.00 87 LYS A CA 1
ATOM 668 C C . LYS A 1 87 ? -10.507 -3.036 9.429 1.00 98.00 87 LYS A C 1
ATOM 670 O O . LYS A 1 87 ? -10.737 -3.706 10.423 1.00 98.00 87 LYS A O 1
ATOM 675 N N . LYS A 1 88 ? -11.491 -2.501 8.706 1.00 97.06 88 LYS A N 1
ATOM 676 C CA . LYS A 1 88 ? -12.903 -2.686 9.058 1.00 97.06 88 LYS A CA 1
ATOM 677 C C . LYS A 1 88 ? -13.368 -4.099 8.721 1.00 97.06 88 LYS A C 1
ATOM 679 O O . LYS A 1 88 ? -14.160 -4.684 9.450 1.00 97.06 88 LYS A O 1
ATOM 684 N N . THR A 1 89 ? -12.920 -4.615 7.585 1.00 97.94 89 THR A N 1
ATOM 685 C CA . THR A 1 89 ? -13.311 -5.930 7.067 1.00 97.94 89 THR A CA 1
ATOM 686 C C . THR A 1 89 ? -12.299 -7.025 7.393 1.00 97.94 89 THR A C 1
ATOM 688 O O . THR A 1 89 ? -12.600 -8.195 7.155 1.00 97.94 89 THR A O 1
ATOM 691 N N . HIS A 1 90 ? -11.126 -6.652 7.922 1.00 98.00 90 HIS A N 1
ATOM 692 C CA . HIS A 1 90 ? -9.960 -7.521 8.093 1.00 98.00 90 HIS A CA 1
ATOM 693 C C . HIS A 1 90 ? -9.654 -8.291 6.806 1.00 98.00 90 HIS A C 1
ATOM 695 O O . HIS A 1 90 ? -9.528 -9.516 6.789 1.00 98.00 90 HIS A O 1
ATOM 701 N N . THR A 1 91 ? -9.577 -7.569 5.688 1.00 98.62 91 THR A N 1
ATOM 702 C CA . THR A 1 91 ? -9.260 -8.173 4.392 1.00 98.62 91 THR A CA 1
ATOM 703 C C . THR A 1 91 ? -8.002 -7.589 3.778 1.00 98.62 91 THR A C 1
ATOM 705 O O . THR A 1 91 ? -7.730 -6.398 3.906 1.00 98.62 91 THR A O 1
ATOM 708 N N . VAL A 1 92 ? -7.241 -8.439 3.091 1.00 98.50 92 VAL A N 1
ATOM 709 C CA . VAL A 1 92 ? -6.093 -8.050 2.268 1.00 98.50 92 VAL A CA 1
ATOM 710 C C . VAL A 1 92 ? -6.399 -8.394 0.816 1.00 98.50 92 VAL A C 1
ATOM 712 O O . VAL A 1 92 ? -6.819 -9.512 0.519 1.00 98.50 92 VAL A O 1
ATOM 715 N N . ARG A 1 93 ? -6.192 -7.443 -0.097 1.00 98.25 93 ARG A N 1
ATOM 716 C CA . ARG A 1 93 ? -6.318 -7.662 -1.549 1.00 98.25 93 ARG A CA 1
ATOM 717 C C . ARG A 1 93 ? -5.097 -7.149 -2.289 1.00 98.25 93 ARG A C 1
ATOM 719 O O . ARG A 1 93 ? -4.564 -6.094 -1.934 1.00 98.25 93 ARG A O 1
ATOM 726 N N . LYS A 1 94 ? -4.695 -7.838 -3.353 1.00 98.06 94 LYS A N 1
ATOM 727 C CA . LYS A 1 94 ? -3.632 -7.360 -4.239 1.00 98.06 94 LYS A CA 1
ATOM 728 C C . LYS A 1 94 ? -4.114 -6.149 -5.040 1.00 98.06 94 LYS A C 1
ATOM 730 O O . LYS A 1 94 ? -5.253 -6.101 -5.510 1.00 98.06 94 LYS A O 1
ATOM 735 N N . LEU A 1 95 ? -3.250 -5.153 -5.207 1.00 97.88 95 LEU A N 1
ATOM 736 C CA . LEU A 1 95 ? -3.510 -4.033 -6.105 1.00 97.88 95 LEU A CA 1
ATOM 737 C C . LEU A 1 95 ? -3.084 -4.402 -7.530 1.00 97.88 95 LEU A C 1
ATOM 739 O O . LEU A 1 95 ? -1.958 -4.837 -7.764 1.00 97.88 95 LEU A O 1
ATOM 743 N N . ASN A 1 96 ? -3.988 -4.214 -8.492 1.00 96.50 96 ASN A N 1
ATOM 744 C CA . ASN A 1 96 ? -3.695 -4.398 -9.911 1.00 96.50 96 ASN A CA 1
ATOM 745 C C . ASN A 1 96 ? -3.068 -3.116 -10.475 1.00 96.50 96 ASN A C 1
ATOM 747 O O . ASN A 1 96 ? -3.771 -2.259 -11.009 1.00 96.50 96 ASN A O 1
ATOM 751 N N . LEU A 1 97 ? -1.759 -2.968 -10.283 1.00 96.88 97 LEU A N 1
ATOM 752 C CA . LEU A 1 97 ? -0.986 -1.797 -10.693 1.00 96.88 97 LEU A CA 1
ATOM 753 C C . LEU A 1 97 ? -0.113 -2.148 -11.897 1.00 96.88 97 LEU A C 1
ATOM 755 O O . LEU A 1 97 ? 0.454 -3.238 -11.964 1.00 96.88 97 LEU A O 1
ATOM 759 N N . LYS A 1 98 ? -0.009 -1.217 -12.845 1.00 96.06 98 LYS A N 1
ATOM 760 C CA . LYS A 1 98 ? 0.799 -1.367 -14.057 1.00 96.06 98 LYS A CA 1
ATOM 761 C C . LYS A 1 98 ? 1.717 -0.147 -14.189 1.00 96.06 98 LYS A C 1
ATOM 763 O O . LYS A 1 98 ? 1.248 0.865 -14.704 1.00 96.06 98 LYS A O 1
ATOM 768 N N . PRO A 1 99 ? 2.963 -0.225 -13.687 1.00 95.38 99 PRO A N 1
ATOM 769 C CA . PRO A 1 99 ? 3.966 0.806 -13.931 1.00 95.38 99 PRO A CA 1
ATOM 770 C C . PRO A 1 99 ? 4.235 0.927 -15.434 1.00 95.38 99 PRO A C 1
ATOM 772 O O . PRO A 1 99 ? 4.249 -0.093 -16.132 1.00 95.38 99 PRO A O 1
ATOM 775 N N . ALA A 1 100 ? 4.476 2.138 -15.929 1.00 96.31 100 ALA A N 1
ATOM 776 C CA . ALA A 1 100 ? 4.739 2.408 -17.341 1.00 96.31 100 ALA A CA 1
ATOM 777 C C . ALA A 1 100 ? 5.996 1.679 -17.840 1.00 96.31 100 ALA A C 1
ATOM 779 O O . ALA A 1 100 ? 5.998 1.132 -18.940 1.00 96.31 100 ALA A O 1
ATOM 780 N N . SER A 1 101 ? 7.028 1.594 -16.997 1.00 94.19 101 SER A N 1
ATOM 781 C CA . SER A 1 101 ? 8.270 0.867 -17.283 1.00 94.19 101 SER A CA 1
ATOM 782 C C . SER A 1 101 ? 8.132 -0.659 -17.210 1.00 94.19 101 SER A C 1
ATOM 784 O O . SER A 1 101 ? 9.035 -1.390 -17.611 1.00 94.19 101 SER A O 1
ATOM 786 N N . GLY A 1 102 ? 7.026 -1.163 -16.652 1.00 94.75 102 GLY A N 1
ATOM 787 C CA . GLY A 1 102 ? 6.849 -2.571 -16.299 1.00 94.75 102 GLY A CA 1
ATOM 788 C C . GLY A 1 102 ? 7.529 -2.997 -14.990 1.00 94.75 102 GLY A C 1
ATOM 789 O O . GLY A 1 102 ? 7.300 -4.122 -14.539 1.00 94.75 102 GLY A O 1
ATOM 790 N N . TYR A 1 103 ? 8.305 -2.125 -14.334 1.00 93.50 103 TYR A N 1
ATOM 791 C CA . TYR A 1 103 ? 9.022 -2.452 -13.100 1.00 93.50 103 TYR A CA 1
ATOM 792 C C . TYR A 1 103 ? 8.295 -1.948 -11.852 1.00 93.50 103 TYR A C 1
ATOM 794 O O . TYR A 1 103 ? 8.083 -0.756 -11.659 1.00 93.50 103 TYR A O 1
ATOM 802 N N . TYR A 1 104 ? 7.973 -2.863 -10.932 1.00 93.69 104 TYR A N 1
ATOM 803 C CA . TYR A 1 104 ? 7.365 -2.512 -9.638 1.00 93.69 104 TYR A CA 1
ATOM 804 C C . TYR A 1 104 ? 8.285 -1.671 -8.733 1.00 93.69 104 TYR A C 1
ATOM 806 O O . TYR A 1 104 ? 7.799 -1.040 -7.793 1.00 93.69 104 TYR A O 1
ATOM 814 N N . SER A 1 105 ? 9.591 -1.629 -9.026 1.00 91.38 105 SER A N 1
ATOM 815 C CA . SER A 1 105 ? 10.549 -0.752 -8.344 1.00 91.38 105 SER A CA 1
ATOM 816 C C . SER A 1 105 ? 10.218 0.729 -8.501 1.00 91.38 105 SER A C 1
ATOM 818 O O . SER A 1 105 ? 10.563 1.505 -7.617 1.00 91.38 105 SER A O 1
ATOM 820 N N . ASP A 1 106 ? 9.518 1.102 -9.575 1.00 93.94 106 ASP A N 1
ATOM 821 C CA . ASP A 1 106 ? 9.153 2.497 -9.866 1.00 93.94 106 ASP A CA 1
ATOM 822 C C . ASP A 1 106 ? 7.956 2.957 -9.048 1.00 93.94 106 ASP A C 1
ATOM 824 O O . ASP A 1 106 ? 7.616 4.135 -9.003 1.00 93.94 106 ASP A O 1
ATOM 828 N N . LEU A 1 107 ? 7.294 2.024 -8.374 1.00 95.69 107 LEU A N 1
ATOM 829 C CA . LEU A 1 107 ? 6.176 2.367 -7.531 1.00 95.69 107 LEU A CA 1
ATOM 830 C C . LEU A 1 107 ? 6.671 2.890 -6.184 1.00 95.69 107 LEU A C 1
ATOM 832 O O . LEU A 1 107 ? 7.570 2.332 -5.550 1.00 95.69 107 LEU A O 1
ATOM 836 N N . THR A 1 108 ? 6.021 3.940 -5.711 1.00 95.19 108 THR A N 1
ATOM 837 C CA . THR A 1 108 ? 6.114 4.421 -4.337 1.00 95.19 108 THR A CA 1
ATOM 838 C C . THR A 1 108 ? 4.721 4.742 -3.815 1.00 95.19 108 THR A C 1
ATOM 840 O O . THR A 1 108 ? 3.754 4.828 -4.578 1.00 95.19 108 THR A O 1
ATOM 843 N N . SER A 1 109 ? 4.594 4.919 -2.505 1.00 94.69 109 SER A N 1
ATOM 844 C CA . SER A 1 109 ? 3.338 5.306 -1.883 1.00 94.69 109 SER A CA 1
ATOM 845 C C . SER A 1 109 ? 3.507 6.449 -0.896 1.00 94.69 109 SER A C 1
ATOM 847 O O . SER A 1 109 ? 4.525 6.577 -0.218 1.00 94.69 109 SER A O 1
ATOM 849 N N . VAL A 1 110 ? 2.477 7.289 -0.812 1.00 92.94 110 VAL A N 1
ATOM 850 C CA . VAL A 1 110 ? 2.432 8.432 0.101 1.00 92.94 110 VAL A CA 1
ATOM 851 C C . VAL A 1 110 ? 1.120 8.407 0.865 1.00 92.94 110 VAL A C 1
ATOM 853 O O . VAL A 1 110 ? 0.046 8.307 0.269 1.00 92.94 110 VAL A O 1
ATOM 856 N N . TYR A 1 111 ? 1.212 8.533 2.187 1.00 92.50 111 TYR A N 1
ATOM 857 C CA . TYR A 1 111 ? 0.070 8.870 3.025 1.00 92.50 111 TYR A CA 1
ATOM 858 C C . TYR A 1 111 ? -0.052 10.392 3.121 1.00 92.50 111 TYR A C 1
ATOM 860 O O . TYR A 1 111 ? 0.729 11.059 3.799 1.00 92.50 111 TYR A O 1
ATOM 868 N N . GLN A 1 112 ? -1.039 10.946 2.430 1.00 90.88 112 GLN A N 1
ATOM 869 C CA . GLN A 1 112 ? -1.403 12.356 2.496 1.00 90.88 112 GLN A CA 1
ATOM 870 C C . GLN A 1 112 ? -2.403 12.531 3.635 1.00 90.88 112 GLN A C 1
ATOM 872 O O . GLN A 1 112 ? -3.613 12.475 3.435 1.00 90.88 112 GLN A O 1
ATOM 877 N N . GLY A 1 113 ? -1.878 12.650 4.852 1.00 87.25 113 GLY A N 1
ATOM 878 C CA . GLY A 1 113 ? -2.676 12.680 6.075 1.00 87.25 113 GLY A CA 1
ATOM 879 C C . GLY A 1 113 ? -3.136 14.065 6.537 1.00 87.25 113 GLY A C 1
ATOM 880 O O . GLY A 1 113 ? -3.889 14.152 7.505 1.00 87.25 113 GLY A O 1
ATOM 881 N N . GLU A 1 114 ? -2.684 15.138 5.892 1.00 88.19 114 GLU A N 1
ATOM 882 C CA . GLU A 1 114 ? -3.136 16.504 6.169 1.00 88.19 114 GLU A CA 1
ATOM 883 C C . GLU A 1 114 ? -4.089 16.964 5.068 1.00 88.19 114 GLU A C 1
ATOM 885 O O . GLU A 1 114 ? -3.742 16.923 3.887 1.00 88.19 114 GLU A O 1
ATOM 890 N N . ASP A 1 115 ? -5.291 17.397 5.452 1.00 86.88 115 ASP A N 1
ATOM 891 C CA . ASP A 1 115 ? -6.287 17.856 4.488 1.00 86.88 115 ASP A CA 1
ATOM 892 C C . ASP A 1 115 ? -5.945 19.262 3.992 1.00 86.88 115 ASP A C 1
ATOM 894 O O . ASP A 1 115 ? -6.068 20.249 4.718 1.00 86.88 115 ASP A O 1
ATOM 898 N N . GLN A 1 116 ? -5.539 19.351 2.729 1.00 83.94 116 GLN A N 1
ATOM 899 C CA . GLN A 1 116 ? -5.284 20.614 2.032 1.00 83.94 116 GLN A CA 1
ATOM 900 C C . GLN A 1 116 ? -6.487 21.055 1.175 1.00 83.94 116 GLN A C 1
ATOM 902 O O . GLN A 1 116 ? -6.323 21.674 0.123 1.00 83.94 116 GLN A O 1
ATOM 907 N N . GLY A 1 117 ? -7.707 20.702 1.592 1.00 84.88 117 GLY A N 1
ATOM 908 C CA . GLY A 1 117 ? -8.959 20.995 0.887 1.00 84.88 117 GLY A CA 1
ATOM 909 C C . GLY A 1 117 ? -9.337 19.957 -0.172 1.00 84.88 117 GLY A C 1
ATOM 910 O O . GLY A 1 117 ? -10.212 20.213 -0.998 1.00 84.88 117 GLY A O 1
ATOM 911 N N . LYS A 1 118 ? -8.671 18.798 -0.175 1.00 84.19 118 LYS A N 1
ATOM 912 C CA . LYS A 1 118 ? -8.924 17.694 -1.115 1.00 84.19 118 LYS A CA 1
ATOM 913 C C . LYS A 1 118 ? -9.280 16.388 -0.414 1.00 84.19 118 LYS A C 1
ATOM 915 O O . LYS A 1 118 ? -9.689 15.466 -1.104 1.00 84.19 118 LYS A O 1
ATOM 920 N N . GLY A 1 119 ? -9.171 16.316 0.912 1.00 90.56 119 GLY A N 1
ATOM 921 C CA . GLY A 1 119 ? -9.259 15.086 1.690 1.00 90.56 119 GLY A CA 1
ATOM 922 C C . GLY A 1 119 ? -7.900 14.408 1.882 1.00 90.56 119 GLY A C 1
ATOM 923 O O . GLY A 1 119 ? -6.875 14.864 1.374 1.00 90.56 119 GLY A O 1
ATOM 924 N N . CYS A 1 120 ? -7.914 13.301 2.624 1.00 94.19 120 CYS A N 1
ATOM 925 C CA . CYS A 1 120 ? -6.729 12.524 2.972 1.00 94.19 120 CYS A CA 1
ATOM 926 C C . CYS A 1 120 ? -6.729 11.176 2.250 1.00 94.19 120 CYS A C 1
ATOM 928 O O . CYS A 1 120 ? -7.787 10.572 2.057 1.00 94.19 120 CYS A O 1
ATOM 930 N N . TYR A 1 121 ? -5.552 10.716 1.822 1.00 94.62 121 TYR A N 1
ATOM 931 C CA . TYR A 1 121 ? -5.432 9.555 0.937 1.00 94.62 121 TYR A CA 1
ATOM 932 C C . TYR A 1 121 ? -4.161 8.748 1.182 1.00 94.62 121 TYR A C 1
ATOM 934 O O . TYR A 1 121 ? -3.120 9.293 1.546 1.00 94.62 121 TYR A O 1
ATOM 942 N N . PHE A 1 122 ? -4.220 7.458 0.862 1.00 95.25 122 PHE A N 1
ATOM 943 C CA . PHE A 1 122 ? -3.047 6.742 0.367 1.00 95.25 122 PHE A CA 1
ATOM 944 C C . PHE A 1 122 ? -2.985 6.858 -1.149 1.00 95.25 122 PHE A C 1
ATOM 946 O O . PHE A 1 122 ? -3.929 6.462 -1.828 1.00 95.25 122 PHE A O 1
ATOM 953 N N . THR A 1 123 ? -1.863 7.322 -1.680 1.00 95.00 123 THR A N 1
ATOM 954 C CA . THR A 1 123 ? -1.636 7.441 -3.124 1.00 95.00 123 THR A CA 1
ATOM 955 C C . THR A 1 123 ? -0.501 6.511 -3.523 1.00 95.00 123 THR A C 1
ATOM 957 O O . THR A 1 123 ? 0.552 6.543 -2.891 1.00 95.00 123 THR A O 1
ATOM 960 N N . ILE A 1 124 ? -0.702 5.700 -4.565 1.00 96.31 124 ILE A N 1
ATOM 961 C CA . ILE A 1 124 ? 0.369 4.953 -5.233 1.00 96.31 124 ILE A CA 1
ATOM 962 C C . ILE A 1 124 ? 0.799 5.727 -6.474 1.00 96.31 124 ILE A C 1
ATOM 964 O O . ILE A 1 124 ? -0.034 6.050 -7.328 1.00 96.31 124 ILE A O 1
ATOM 968 N N . ILE A 1 125 ? 2.091 6.011 -6.559 1.00 95.81 125 ILE A N 1
ATOM 969 C CA . ILE A 1 125 ? 2.713 6.820 -7.600 1.00 95.81 125 ILE A CA 1
ATOM 970 C C . ILE A 1 125 ? 3.691 5.930 -8.358 1.00 95.81 125 ILE A C 1
ATOM 972 O O . ILE A 1 125 ? 4.517 5.263 -7.745 1.00 95.81 125 ILE A O 1
ATOM 976 N N . ASP A 1 126 ? 3.588 5.930 -9.676 1.00 96.00 126 ASP A N 1
ATOM 977 C CA . ASP A 1 126 ? 4.625 5.456 -10.579 1.00 96.00 126 ASP A CA 1
ATOM 978 C C . ASP A 1 126 ? 5.592 6.609 -10.844 1.00 96.00 126 ASP A C 1
ATOM 980 O O . ASP A 1 126 ? 5.201 7.620 -11.431 1.00 96.00 126 ASP A O 1
ATOM 984 N N . THR A 1 127 ? 6.823 6.489 -10.352 1.00 94.44 127 THR A N 1
ATOM 985 C CA . THR A 1 127 ? 7.874 7.489 -10.564 1.00 94.44 127 THR A CA 1
ATOM 986 C C . THR A 1 127 ? 8.500 7.383 -11.946 1.00 94.44 127 THR A C 1
ATOM 988 O O . THR A 1 127 ? 9.196 8.302 -12.359 1.00 94.44 127 THR A O 1
ATOM 991 N N . GLN A 1 128 ? 8.269 6.270 -12.653 1.00 94.88 128 GLN A N 1
ATOM 992 C CA . GLN A 1 128 ? 8.866 5.974 -13.954 1.00 94.88 128 GLN A CA 1
ATOM 993 C C . GLN A 1 128 ? 10.400 6.062 -13.947 1.00 94.88 128 GLN A C 1
ATOM 995 O O . GLN A 1 128 ? 11.020 6.360 -14.966 1.00 94.88 128 GLN A O 1
ATOM 1000 N N . TYR A 1 129 ? 11.021 5.780 -12.797 1.00 92.19 129 TYR A N 1
ATOM 1001 C CA . TYR A 1 129 ? 12.463 5.917 -12.600 1.00 92.19 129 TYR A CA 1
ATOM 1002 C C . TYR A 1 129 ? 13.287 5.071 -13.583 1.00 92.19 129 TYR A C 1
ATOM 1004 O O . TYR A 1 129 ? 14.333 5.510 -14.049 1.00 92.19 129 TYR A O 1
ATOM 1012 N N . GLN A 1 130 ? 12.818 3.880 -13.967 1.00 94.00 130 GLN A N 1
ATOM 1013 C CA . GLN A 1 130 ? 13.526 3.072 -14.969 1.00 94.00 130 GLN A CA 1
ATOM 1014 C C . GLN A 1 130 ? 13.451 3.676 -16.379 1.00 94.00 130 GLN A C 1
ATOM 1016 O O . GLN A 1 130 ? 14.364 3.457 -17.169 1.00 94.00 130 GLN A O 1
ATOM 1021 N N . LEU A 1 131 ? 12.395 4.434 -16.704 1.00 95.12 131 LEU A N 1
ATOM 1022 C CA . LEU A 1 131 ? 12.321 5.185 -17.965 1.00 95.12 131 LEU A CA 1
ATOM 1023 C C . LEU A 1 131 ? 13.259 6.394 -17.928 1.00 95.12 131 LEU A C 1
ATOM 1025 O O . LEU A 1 131 ? 13.955 6.644 -18.906 1.00 95.12 131 LEU A O 1
ATOM 1029 N N . GLU A 1 132 ? 13.339 7.085 -16.786 1.00 93.25 132 GLU A N 1
ATOM 1030 C CA . GLU A 1 132 ? 14.313 8.162 -16.561 1.00 93.25 132 GLU A CA 1
ATOM 1031 C C . GLU A 1 132 ? 15.752 7.666 -16.767 1.00 93.25 132 GLU A C 1
ATOM 1033 O O . GLU A 1 132 ? 16.506 8.275 -17.519 1.00 93.25 132 GLU A O 1
ATOM 1038 N N . LEU A 1 133 ? 16.120 6.522 -16.179 1.00 93.88 133 LEU A N 1
ATOM 1039 C CA . LEU A 1 133 ? 17.444 5.912 -16.365 1.00 93.88 133 LEU A CA 1
ATOM 1040 C C . LEU A 1 133 ? 17.747 5.499 -17.813 1.00 93.88 133 LEU A C 1
ATOM 1042 O O . LEU A 1 133 ? 18.916 5.341 -18.166 1.00 93.88 133 LEU A O 1
ATOM 1046 N N . ALA A 1 134 ? 16.714 5.279 -18.625 1.00 95.38 134 ALA A N 1
ATOM 1047 C CA . ALA A 1 134 ? 16.829 4.910 -20.031 1.00 95.38 134 ALA A CA 1
ATOM 1048 C C . ALA A 1 134 ? 16.763 6.120 -20.983 1.00 95.38 134 ALA A C 1
ATOM 1050 O O . ALA A 1 134 ? 16.715 5.917 -22.194 1.00 95.38 134 ALA A O 1
ATOM 1051 N N . ASP A 1 135 ? 16.741 7.352 -20.456 1.00 94.56 135 ASP A N 1
ATOM 1052 C CA . ASP A 1 135 ? 16.522 8.593 -21.215 1.00 94.56 135 ASP A CA 1
ATOM 1053 C C . ASP A 1 135 ? 15.210 8.590 -22.039 1.00 94.56 135 ASP A C 1
ATOM 1055 O O . ASP A 1 135 ? 15.072 9.296 -23.042 1.00 94.56 135 ASP A O 1
ATOM 1059 N N . GLU A 1 136 ? 14.215 7.811 -21.608 1.00 94.56 136 GLU A N 1
ATOM 1060 C CA . GLU A 1 136 ? 12.885 7.751 -22.219 1.00 94.56 136 GLU A CA 1
ATOM 1061 C C . GLU A 1 136 ? 11.967 8.850 -21.641 1.00 94.56 136 GLU A C 1
ATOM 1063 O O . GLU A 1 136 ? 12.150 9.297 -20.498 1.00 94.56 136 GLU A O 1
ATOM 1068 N N . PRO A 1 137 ? 10.934 9.300 -22.385 1.00 93.12 137 PRO A N 1
ATOM 1069 C CA . PRO A 1 137 ? 9.943 10.232 -21.859 1.00 93.12 137 PRO A CA 1
ATOM 1070 C C . PRO A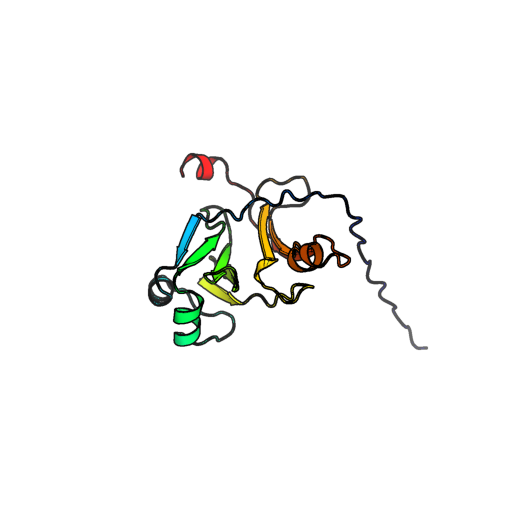 1 137 ? 9.279 9.684 -20.591 1.00 93.12 137 PRO A C 1
ATOM 1072 O O . PRO A 1 137 ? 8.652 8.625 -20.619 1.00 93.12 137 PRO A O 1
ATOM 1075 N N . HIS A 1 138 ? 9.377 10.433 -19.493 1.00 93.00 138 HIS A N 1
ATOM 1076 C CA . HIS A 1 138 ? 8.876 10.016 -18.188 1.00 93.00 138 HIS A CA 1
ATOM 1077 C C . HIS A 1 138 ? 8.149 11.153 -17.464 1.00 93.00 138 HIS A C 1
ATOM 1079 O O . HIS A 1 138 ? 8.437 12.340 -17.644 1.00 93.00 138 HIS A O 1
ATOM 1085 N N . SER A 1 139 ? 7.169 10.793 -16.639 1.00 90.81 139 SER A N 1
ATOM 1086 C CA . SER A 1 139 ? 6.485 11.719 -15.738 1.00 90.81 139 SER A CA 1
ATOM 1087 C C . SER A 1 139 ? 5.815 10.965 -14.597 1.00 90.81 139 SER A C 1
ATOM 1089 O O . SER A 1 139 ? 5.139 9.966 -14.834 1.00 90.81 139 SER A O 1
ATOM 1091 N N . ASN A 1 140 ? 5.944 11.468 -13.365 1.00 92.31 140 ASN A N 1
ATOM 1092 C CA . ASN A 1 140 ? 5.276 10.870 -12.210 1.00 92.31 140 ASN A CA 1
ATOM 1093 C C . ASN A 1 140 ? 3.765 10.737 -12.457 1.00 92.31 140 ASN A C 1
ATOM 1095 O O . ASN A 1 140 ? 3.075 11.726 -12.722 1.00 92.31 140 ASN A O 1
ATOM 1099 N N . GLN A 1 141 ? 3.235 9.529 -12.285 1.00 93.94 141 GLN A N 1
ATOM 1100 C CA . GLN A 1 141 ? 1.829 9.224 -12.517 1.00 93.94 141 GLN A CA 1
ATOM 1101 C C . GLN A 1 141 ? 1.178 8.639 -11.266 1.00 93.94 141 GLN A C 1
ATOM 1103 O O . GLN A 1 141 ? 1.675 7.694 -10.664 1.00 93.94 141 GLN A O 1
ATOM 1108 N N . ILE A 1 142 ? 0.003 9.147 -10.895 1.00 94.25 142 ILE A N 1
ATOM 1109 C CA . ILE A 1 142 ? -0.823 8.509 -9.864 1.00 94.25 142 ILE A CA 1
ATOM 1110 C C . ILE A 1 142 ? -1.516 7.293 -10.480 1.00 94.25 142 ILE A C 1
ATOM 1112 O O . ILE A 1 142 ? -2.324 7.438 -11.399 1.00 94.25 142 ILE A O 1
ATOM 1116 N N . LEU A 1 143 ? -1.234 6.100 -9.955 1.00 96.25 143 LEU A N 1
ATOM 1117 C CA . LEU A 1 143 ? -1.884 4.859 -10.389 1.00 96.25 143 LEU A CA 1
ATOM 1118 C C . LEU A 1 143 ? -3.123 4.520 -9.559 1.00 96.25 143 LEU A C 1
ATOM 1120 O O . LEU A 1 143 ? -4.054 3.892 -10.060 1.00 96.25 143 LEU A O 1
ATOM 1124 N N . ALA A 1 144 ? -3.135 4.906 -8.284 1.00 96.56 144 ALA A N 1
ATOM 1125 C CA . ALA A 1 144 ? -4.267 4.685 -7.395 1.00 96.56 144 ALA A CA 1
ATOM 1126 C C . ALA A 1 144 ? -4.286 5.713 -6.262 1.00 96.56 144 ALA A C 1
ATOM 1128 O O . ALA A 1 144 ? -3.233 6.117 -5.773 1.00 96.56 144 ALA A O 1
ATOM 1129 N N . ALA A 1 145 ? -5.485 6.076 -5.810 1.00 95.44 145 ALA A N 1
ATOM 1130 C CA . ALA A 1 145 ? -5.704 6.859 -4.601 1.00 95.44 145 ALA A CA 1
ATOM 1131 C C . ALA A 1 145 ? -6.834 6.221 -3.782 1.00 95.44 145 ALA A C 1
ATOM 1133 O O . ALA A 1 145 ? -7.913 5.942 -4.309 1.00 95.44 145 ALA A O 1
ATOM 1134 N N . PHE A 1 146 ? -6.586 5.978 -2.499 1.00 96.00 146 PHE A N 1
ATOM 1135 C CA . PHE A 1 146 ? -7.530 5.368 -1.568 1.00 96.00 146 PHE A CA 1
ATOM 1136 C C . PHE A 1 146 ? -7.908 6.394 -0.501 1.00 96.00 146 PHE A C 1
ATOM 1138 O O . PHE A 1 146 ? -7.016 6.830 0.229 1.00 96.00 146 PHE A O 1
ATOM 1145 N N . PRO A 1 147 ? -9.189 6.795 -0.405 1.00 95.50 147 PRO A N 1
ATOM 1146 C CA . PRO A 1 147 ? -9.638 7.726 0.622 1.00 95.50 147 PRO A CA 1
ATOM 1147 C C . PRO A 1 147 ? -9.311 7.213 2.021 1.00 95.50 147 PRO A C 1
ATOM 1149 O O . PRO A 1 147 ? -9.520 6.035 2.325 1.00 95.50 147 PRO A O 1
ATOM 1152 N N . GLU A 1 148 ? -8.840 8.115 2.866 1.00 95.06 148 GLU A N 1
ATOM 1153 C CA . GLU A 1 148 ? -8.389 7.837 4.217 1.00 95.06 148 GLU A CA 1
ATOM 1154 C C . GLU A 1 148 ? -8.898 8.854 5.228 1.00 95.06 148 GLU A C 1
ATOM 1156 O O . GLU A 1 148 ? -9.351 9.951 4.896 1.00 95.06 148 GLU A O 1
ATOM 1161 N N . ASN A 1 149 ? -8.789 8.470 6.496 1.00 95.38 149 ASN A N 1
ATOM 1162 C CA . ASN A 1 149 ? -8.930 9.425 7.579 1.00 95.38 149 ASN A CA 1
ATOM 1163 C C . ASN A 1 149 ? -7.685 10.305 7.633 1.00 95.38 149 ASN A C 1
ATOM 1165 O O . ASN A 1 149 ? -6.573 9.814 7.473 1.00 95.38 149 ASN A O 1
ATOM 1169 N N . CYS A 1 150 ? -7.872 11.588 7.922 1.00 94.44 150 CYS A N 1
ATOM 1170 C CA . CYS A 1 150 ? -6.761 12.487 8.189 1.00 94.44 150 CYS A CA 1
ATOM 1171 C C . CYS A 1 150 ? -6.079 12.165 9.520 1.00 94.44 150 CYS A C 1
ATOM 1173 O O . CYS A 1 150 ? -6.636 11.484 10.386 1.00 94.44 150 CYS A O 1
ATOM 1175 N N . VAL A 1 151 ? -4.861 12.679 9.687 1.00 94.00 151 VAL A N 1
ATOM 1176 C CA . VAL A 1 151 ? -4.077 12.521 10.911 1.00 94.00 151 VAL A CA 1
ATOM 1177 C C . VAL A 1 151 ? -4.882 13.003 12.105 1.00 94.00 151 VAL A C 1
ATOM 1179 O O . VAL A 1 151 ? -5.257 14.172 12.210 1.00 94.00 151 VAL A O 1
ATOM 1182 N N . ASN A 1 152 ? -5.077 12.098 13.055 1.00 92.19 152 ASN A N 1
ATOM 1183 C CA . ASN A 1 152 ? -5.574 12.456 14.365 1.00 92.19 152 ASN A CA 1
ATOM 1184 C C . ASN A 1 152 ? -4.392 12.917 15.228 1.00 92.19 152 ASN A C 1
ATOM 1186 O O . ASN A 1 152 ? -3.598 12.098 15.684 1.00 92.19 152 ASN A O 1
ATOM 1190 N N . LYS A 1 153 ? -4.277 14.229 15.463 1.00 90.38 153 LYS A N 1
ATOM 1191 C CA . LYS A 1 153 ? -3.147 14.819 16.203 1.00 90.38 153 LYS A CA 1
ATOM 1192 C C . LYS A 1 153 ? -3.059 14.335 17.660 1.00 90.38 153 LYS A C 1
ATOM 1194 O O . LYS A 1 153 ? -1.958 14.225 18.183 1.00 90.38 153 LYS A O 1
ATOM 1199 N N . GLN A 1 154 ? -4.185 13.999 18.299 1.00 89.12 154 GLN A N 1
ATOM 1200 C CA . GLN A 1 154 ? -4.180 13.446 19.660 1.00 89.12 154 GLN A CA 1
ATOM 1201 C C . GLN A 1 154 ? -3.605 12.029 19.680 1.00 89.12 154 GLN A C 1
ATOM 1203 O O . GLN A 1 154 ? -2.740 11.727 20.493 1.00 89.12 154 GLN A O 1
ATOM 1208 N N . GLN A 1 155 ? -4.051 11.171 18.759 1.00 88.25 155 GLN A N 1
ATOM 1209 C CA . GLN A 1 155 ? -3.515 9.815 18.629 1.00 88.25 155 GLN A CA 1
ATOM 1210 C C . GLN A 1 155 ? -2.056 9.828 18.165 1.00 88.25 155 GLN A C 1
ATOM 1212 O O . GLN A 1 155 ? -1.275 9.006 18.622 1.00 88.25 155 GLN A O 1
ATOM 1217 N N . GLN A 1 156 ? -1.677 10.767 17.295 1.00 89.25 156 GLN A N 1
ATOM 1218 C CA . GLN A 1 156 ? -0.296 10.927 16.842 1.00 89.25 156 GLN A CA 1
ATOM 1219 C C . GLN A 1 156 ? 0.644 11.294 17.991 1.00 89.25 156 GLN A C 1
ATOM 1221 O O . GLN A 1 156 ? 1.746 10.768 18.049 1.00 89.25 156 GLN A O 1
ATOM 1226 N N . ALA A 1 157 ? 0.214 12.160 18.910 1.00 89.19 157 ALA A N 1
ATOM 1227 C CA . ALA A 1 157 ? 1.002 12.524 20.086 1.00 89.19 157 ALA A CA 1
ATOM 1228 C C . ALA A 1 157 ? 1.177 11.371 21.096 1.00 89.19 157 ALA A C 1
ATOM 1230 O O . ALA A 1 157 ? 1.960 11.505 22.032 1.00 89.19 157 ALA A O 1
ATOM 1231 N N . ALA A 1 158 ? 0.436 10.270 20.931 1.00 86.69 158 ALA A N 1
ATOM 1232 C CA . ALA A 1 158 ? 0.473 9.094 21.798 1.00 86.69 158 ALA A CA 1
ATOM 1233 C C . ALA A 1 158 ? 1.238 7.896 21.193 1.00 86.69 158 ALA A C 1
ATOM 1235 O O . ALA A 1 158 ? 1.254 6.830 21.811 1.00 86.69 158 ALA A O 1
ATOM 1236 N N . LEU A 1 159 ? 1.817 8.052 19.994 1.00 80.50 159 LEU A N 1
ATOM 1237 C CA . LEU A 1 159 ? 2.698 7.075 19.336 1.00 80.50 159 LEU A CA 1
ATOM 1238 C C . LEU A 1 159 ? 4.159 7.317 19.722 1.00 80.50 159 LEU A C 1
ATOM 1240 O O . LEU A 1 159 ? 4.874 6.306 19.887 1.00 80.50 159 LEU A O 1
#